Protein AF-A0A5S4YR07-F1 (afdb_monomer_lite)

pLDDT: mean 86.57, std 16.32, range [39.97, 98.56]

Foldseek 3Di:
DDDPPPPDDDPPPDDDLVNFAPLVCLVVCLVVLLVQQCPDPPHRDDDDPPRTPPVLLVVCVVQADDPPDPQWDADQPPDDPARARKTFDQQLVSGDPSVSSNVVSCQDPSNVVSVCSSHVDPDDHGDPRQVVHHDMDGDPPHDDDDDDDDQAPVVVRHGDDDDDDDDSDPPDDPVD

Structure (mmCIF, N/CA/C/O backbone):
data_AF-A0A5S4YR07-F1
#
_entry.id   AF-A0A5S4YR07-F1
#
loop_
_atom_site.group_PDB
_atom_site.id
_atom_site.type_symbol
_atom_site.label_atom_id
_atom_site.label_alt_id
_atom_site.label_comp_id
_atom_site.label_asym_id
_atom_site.label_entity_id
_atom_site.label_seq_id
_atom_site.pdbx_PDB_ins_code
_atom_site.Cartn_x
_atom_site.Cartn_y
_atom_site.Cartn_z
_atom_site.occupancy
_atom_site.B_iso_or_equiv
_atom_site.auth_seq_id
_atom_site.auth_comp_id
_atom_site.auth_asym_id
_atom_site.auth_atom_id
_atom_site.pdbx_PDB_model_num
ATOM 1 N N . MET A 1 1 ? 14.204 39.320 -31.864 1.00 41.38 1 MET A N 1
ATOM 2 C CA . MET A 1 1 ? 15.087 38.340 -31.200 1.00 41.38 1 MET A CA 1
ATOM 3 C C . MET A 1 1 ? 14.320 37.785 -30.020 1.00 41.38 1 MET A C 1
ATOM 5 O O . MET A 1 1 ? 14.045 38.536 -29.096 1.00 41.38 1 MET A O 1
ATOM 9 N N . VAL A 1 2 ? 13.858 36.541 -30.130 1.00 40.94 2 VAL A N 1
ATOM 10 C CA . VAL A 1 2 ? 13.102 35.844 -29.083 1.00 40.94 2 VAL A CA 1
ATOM 11 C C . VAL A 1 2 ? 14.096 34.961 -28.337 1.00 40.94 2 VAL A C 1
ATOM 13 O O . VAL A 1 2 ? 14.868 34.248 -28.972 1.00 40.94 2 VAL A O 1
ATOM 16 N N . ASP A 1 3 ? 14.113 35.090 -27.016 1.00 40.53 3 ASP A N 1
ATOM 17 C CA . ASP A 1 3 ? 14.958 34.334 -26.094 1.00 40.53 3 ASP A CA 1
ATOM 18 C C . ASP A 1 3 ? 14.688 32.815 -26.226 1.00 40.53 3 ASP A C 1
ATOM 20 O O . ASP A 1 3 ? 13.541 32.393 -26.038 1.00 40.53 3 ASP A O 1
ATOM 24 N N . PRO A 1 4 ? 15.695 31.986 -26.568 1.00 43.72 4 PRO A N 1
ATOM 25 C CA . PRO A 1 4 ? 15.517 30.550 -26.769 1.00 43.72 4 PRO A CA 1
ATOM 26 C C . PRO A 1 4 ? 15.362 29.738 -25.469 1.00 43.72 4 PRO A C 1
ATOM 28 O O . PRO A 1 4 ? 15.194 28.525 -25.538 1.00 43.72 4 PRO A O 1
ATOM 31 N N . ALA A 1 5 ? 15.359 30.358 -24.284 1.00 47.16 5 ALA A N 1
ATOM 32 C CA . ALA A 1 5 ? 15.287 29.638 -23.007 1.00 47.16 5 ALA A CA 1
ATOM 33 C C . ALA A 1 5 ? 13.864 29.260 -22.528 1.00 47.16 5 ALA A C 1
ATOM 35 O O . ALA A 1 5 ? 13.696 28.820 -21.392 1.00 47.16 5 ALA A O 1
ATOM 36 N N . ARG A 1 6 ? 12.816 29.421 -23.354 1.00 43.97 6 ARG A N 1
ATOM 37 C CA . ARG A 1 6 ? 11.407 29.248 -22.928 1.00 43.97 6 ARG A CA 1
ATOM 38 C C . ARG A 1 6 ? 10.676 28.007 -23.447 1.00 43.97 6 ARG A C 1
ATOM 40 O O . ARG A 1 6 ? 9.451 27.960 -23.389 1.00 43.97 6 ARG A O 1
ATOM 47 N N . GLN A 1 7 ? 11.396 26.992 -23.907 1.00 43.56 7 GLN A N 1
ATOM 48 C CA . GLN A 1 7 ? 10.807 25.702 -24.276 1.00 43.56 7 GLN A CA 1
ATOM 49 C C . GLN A 1 7 ? 11.604 24.563 -23.661 1.00 43.56 7 GLN A C 1
ATOM 51 O O . GLN A 1 7 ? 12.458 24.013 -24.329 1.00 43.56 7 GLN A O 1
ATOM 56 N N . LEU A 1 8 ? 11.322 24.229 -22.403 1.00 40.97 8 LEU A N 1
ATOM 57 C CA . LEU A 1 8 ? 11.511 22.898 -21.812 1.00 40.97 8 LEU A CA 1
ATOM 58 C C . LEU A 1 8 ? 10.758 22.886 -20.467 1.00 40.97 8 LEU A C 1
ATOM 60 O O . LEU A 1 8 ? 11.346 22.839 -19.393 1.00 40.97 8 LEU A O 1
ATOM 64 N N . VAL A 1 9 ? 9.431 22.993 -20.522 1.00 40.97 9 VAL A N 1
ATOM 65 C CA . VAL A 1 9 ? 8.576 22.519 -19.429 1.00 40.97 9 VAL A CA 1
ATOM 66 C C . VAL A 1 9 ? 7.839 21.336 -20.029 1.00 40.97 9 VAL A C 1
ATOM 68 O O . VAL A 1 9 ? 6.926 21.520 -20.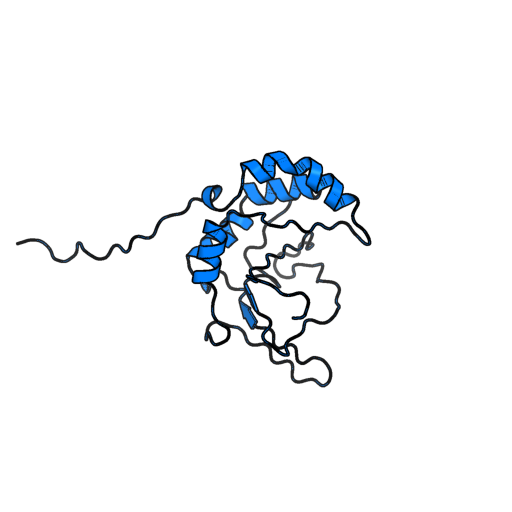825 1.00 40.97 9 VAL A O 1
ATOM 71 N N . SER A 1 10 ? 8.333 20.127 -19.762 1.00 47.16 10 SER A N 1
ATOM 72 C CA . SER A 1 10 ? 7.560 18.914 -20.011 1.00 47.16 10 SER A CA 1
ATOM 73 C C . SER A 1 10 ? 6.273 19.008 -19.198 1.00 47.16 10 SER A C 1
ATOM 75 O O . SER A 1 10 ? 6.333 19.417 -18.036 1.00 47.16 10 SER A O 1
ATOM 77 N N . ASP A 1 11 ? 5.143 18.640 -19.793 1.00 42.31 11 ASP A N 1
ATOM 78 C CA . ASP A 1 11 ? 3.826 18.609 -19.154 1.00 42.31 11 ASP A CA 1
ATOM 79 C C . ASP A 1 11 ? 3.805 17.618 -17.978 1.00 42.31 11 ASP A C 1
ATOM 81 O O . ASP A 1 11 ? 3.352 16.481 -18.086 1.00 42.31 11 ASP A O 1
ATOM 85 N N . THR A 1 12 ? 4.331 18.030 -16.827 1.00 53.50 12 THR A N 1
ATOM 86 C CA . THR A 1 12 ? 4.160 17.299 -15.577 1.00 53.50 12 THR A CA 1
ATOM 87 C C . THR A 1 12 ? 2.773 17.653 -15.051 1.00 53.50 12 THR A C 1
ATOM 89 O O . THR A 1 12 ? 2.603 18.655 -14.356 1.00 53.50 12 THR A O 1
ATOM 92 N N . GLU A 1 13 ? 1.761 16.858 -15.408 1.00 59.62 13 GLU A N 1
ATOM 93 C CA . GLU A 1 13 ? 0.452 16.916 -14.750 1.00 59.62 13 GLU A CA 1
ATOM 94 C C . GLU A 1 13 ? 0.658 16.705 -13.240 1.00 59.62 13 GLU A C 1
ATOM 96 O O . GLU A 1 13 ? 0.993 15.614 -12.774 1.00 59.62 13 GLU A O 1
ATOM 101 N N . TYR A 1 14 ? 0.498 17.771 -12.454 1.00 56.00 14 TYR A N 1
ATOM 102 C CA . TYR A 1 14 ? 0.518 17.687 -10.998 1.00 56.00 14 TYR A CA 1
ATOM 103 C C . TYR A 1 14 ? -0.817 17.124 -10.511 1.00 56.00 14 TYR A C 1
ATOM 105 O O . TYR A 1 14 ? -1.803 17.846 -10.359 1.00 56.00 14 TYR A O 1
ATOM 113 N N . PHE A 1 15 ? -0.835 15.827 -10.228 1.00 67.44 15 PHE A N 1
ATOM 114 C CA . PHE A 1 15 ? -1.963 15.171 -9.583 1.00 67.44 15 PHE A CA 1
ATOM 115 C C . PHE A 1 15 ? -1.972 15.493 -8.085 1.00 67.44 15 PHE A C 1
ATOM 117 O O . PHE A 1 15 ? -1.041 15.176 -7.342 1.00 67.44 15 PHE A O 1
ATOM 124 N N . GLY A 1 16 ? -3.034 16.147 -7.611 1.00 79.00 16 GLY A N 1
ATOM 125 C CA . GLY A 1 16 ? -3.245 16.344 -6.176 1.00 79.00 16 GLY A CA 1
ATOM 126 C C . GLY A 1 16 ? -3.601 15.024 -5.484 1.00 79.00 16 GLY A C 1
ATOM 127 O O . GLY A 1 16 ? -4.211 14.156 -6.099 1.00 79.00 16 GLY A O 1
ATOM 128 N N . ILE A 1 17 ? -3.319 14.882 -4.183 1.00 79.00 17 ILE A N 1
ATOM 129 C CA . ILE A 1 17 ? -3.597 13.653 -3.397 1.00 79.00 17 ILE A CA 1
ATOM 130 C C . ILE A 1 17 ? -5.010 13.093 -3.640 1.00 79.00 17 ILE A C 1
ATOM 132 O O . ILE A 1 17 ? -5.191 11.888 -3.780 1.00 79.00 17 ILE A O 1
ATOM 136 N N . LYS A 1 18 ? -6.018 13.970 -3.723 1.00 84.00 18 LYS A N 1
ATOM 137 C CA . LYS A 1 18 ? -7.417 13.574 -3.946 1.00 84.00 18 LYS A CA 1
ATOM 138 C C . LYS A 1 18 ? -7.646 12.857 -5.278 1.00 84.00 18 LYS A C 1
ATOM 140 O O . LYS A 1 18 ? -8.560 12.054 -5.351 1.00 84.00 18 LYS A O 1
ATOM 145 N N . SER A 1 19 ? -6.846 13.153 -6.300 1.00 88.94 19 SER A N 1
ATOM 146 C CA . SER A 1 19 ? -7.003 12.571 -7.638 1.00 88.94 19 SER A CA 1
ATOM 147 C C . SER A 1 19 ? -6.537 11.117 -7.735 1.00 88.94 19 SER A C 1
ATOM 149 O O . SER A 1 19 ? -6.918 10.437 -8.674 1.00 88.94 19 SER A O 1
ATOM 151 N N . PHE A 1 20 ? -5.769 10.625 -6.756 1.00 94.81 20 PHE A N 1
ATOM 152 C CA . PHE A 1 20 ? -5.344 9.223 -6.694 1.00 94.81 20 PHE A CA 1
ATOM 153 C C . PHE A 1 20 ? -6.291 8.328 -5.890 1.00 94.81 20 PHE A C 1
ATOM 155 O O . PHE A 1 20 ? -6.195 7.105 -5.962 1.00 94.81 20 PHE A O 1
ATOM 162 N N . LEU A 1 21 ? -7.151 8.920 -5.060 1.00 96.56 21 LEU A N 1
ATOM 163 C CA . LEU A 1 21 ? -7.953 8.186 -4.090 1.00 96.56 21 LEU A CA 1
ATOM 164 C C . LEU A 1 21 ? -9.423 8.166 -4.527 1.00 96.56 21 LEU A C 1
ATOM 166 O O . LEU A 1 21 ? -9.989 9.233 -4.767 1.00 96.56 21 LEU A O 1
ATOM 170 N N . PRO A 1 22 ? -10.088 6.999 -4.545 1.00 96.25 22 PRO A N 1
ATOM 171 C CA . PRO A 1 22 ? -11.494 6.874 -4.923 1.00 96.25 22 PRO A CA 1
ATOM 172 C C . PRO A 1 22 ? -12.405 7.327 -3.764 1.00 96.25 22 PRO A C 1
ATOM 174 O O . PRO A 1 22 ? -13.105 6.530 -3.137 1.00 96.25 22 PRO A O 1
ATOM 177 N N . LEU A 1 23 ? -12.375 8.626 -3.438 1.00 96.19 23 LEU A N 1
ATOM 178 C CA . LEU A 1 23 ? -12.939 9.190 -2.203 1.00 96.19 23 LEU A CA 1
ATOM 179 C C . LEU A 1 23 ? -14.428 8.872 -2.010 1.00 96.19 23 LEU A C 1
ATOM 181 O O . LEU A 1 23 ? -14.860 8.573 -0.896 1.00 96.19 23 LEU A O 1
ATOM 185 N N . GLU A 1 24 ? -15.220 8.918 -3.081 1.00 96.50 24 GLU A N 1
ATOM 186 C CA . GLU A 1 24 ? -16.644 8.578 -3.014 1.00 96.50 24 GLU A CA 1
ATOM 187 C C . GLU A 1 24 ? -16.868 7.099 -2.690 1.00 96.50 24 GLU A C 1
ATOM 189 O O . GLU A 1 24 ? -17.701 6.777 -1.840 1.00 96.50 24 GLU A O 1
ATOM 194 N N . LYS A 1 25 ? -16.104 6.202 -3.329 1.00 97.25 25 LYS A N 1
ATOM 195 C CA . LYS A 1 25 ? -16.158 4.754 -3.088 1.00 97.25 25 LYS A CA 1
ATOM 196 C C . LYS A 1 25 ? -15.739 4.440 -1.652 1.00 97.25 25 LYS A C 1
ATOM 198 O O . LYS A 1 25 ? -16.480 3.766 -0.942 1.00 97.25 25 LYS A O 1
ATOM 203 N N . MET A 1 26 ? -14.624 5.021 -1.201 1.00 97.62 26 MET A N 1
ATOM 204 C CA . MET A 1 26 ? -14.127 4.916 0.176 1.00 97.62 26 MET A CA 1
ATOM 205 C C . MET A 1 26 ? -15.190 5.329 1.196 1.00 97.62 26 MET A C 1
ATOM 207 O O . MET A 1 26 ? -15.419 4.616 2.168 1.00 97.62 26 MET A O 1
ATOM 211 N N . ASN A 1 27 ? -15.864 6.463 0.988 1.00 96.75 27 ASN A N 1
ATOM 212 C CA . ASN A 1 27 ? -16.888 6.944 1.917 1.00 96.75 27 ASN A CA 1
ATOM 213 C C . ASN A 1 27 ? -18.149 6.077 1.905 1.00 96.75 27 ASN A C 1
ATOM 215 O O . ASN A 1 27 ? -18.693 5.783 2.966 1.00 96.75 27 ASN A O 1
ATOM 219 N N . ARG A 1 28 ? -18.602 5.657 0.721 1.00 97.88 28 ARG A N 1
ATOM 220 C CA . ARG A 1 28 ? -19.825 4.864 0.558 1.00 97.88 28 ARG A CA 1
ATOM 221 C C . ARG A 1 28 ? -19.686 3.451 1.121 1.00 97.88 28 ARG A C 1
ATOM 223 O O . ARG A 1 28 ? -20.640 2.941 1.695 1.00 97.88 28 ARG A O 1
ATOM 230 N N . GLN A 1 29 ? -18.518 2.831 0.948 1.00 97.81 29 GLN A N 1
ATOM 231 C CA . GLN A 1 29 ? -18.296 1.421 1.280 1.00 97.81 29 GLN A CA 1
ATOM 232 C C . GLN A 1 29 ? -17.654 1.193 2.652 1.00 97.81 29 GLN A C 1
ATOM 234 O O . GLN A 1 29 ? -17.680 0.065 3.136 1.00 97.81 29 GLN A O 1
ATOM 239 N N . ALA A 1 30 ? -17.115 2.233 3.307 1.00 95.44 30 ALA A N 1
ATOM 240 C CA . ALA A 1 30 ? -16.352 2.095 4.554 1.00 95.44 30 ALA A CA 1
ATOM 241 C C . ALA A 1 30 ? -17.035 1.205 5.605 1.00 95.44 30 ALA A C 1
ATOM 243 O O . ALA A 1 30 ? -16.380 0.346 6.182 1.00 95.44 30 ALA A O 1
ATOM 244 N N . GLN A 1 31 ? -18.341 1.375 5.837 1.00 96.75 31 GLN A N 1
ATOM 245 C CA . GLN A 1 31 ? -19.060 0.585 6.840 1.00 96.75 31 GLN A CA 1
ATOM 246 C C . GLN A 1 31 ? -19.211 -0.890 6.439 1.00 96.75 31 GLN A C 1
ATOM 248 O O . GLN A 1 31 ? -19.027 -1.771 7.276 1.00 96.75 31 GLN A O 1
ATOM 253 N N . ALA A 1 32 ? -19.531 -1.163 5.172 1.00 98.12 32 ALA A N 1
ATOM 254 C CA . ALA A 1 32 ? -19.679 -2.527 4.670 1.00 98.12 32 ALA A CA 1
ATOM 255 C C . ALA A 1 32 ? -18.333 -3.267 4.692 1.00 98.12 32 ALA A C 1
ATOM 257 O O . ALA A 1 32 ? -18.239 -4.376 5.217 1.00 98.12 32 ALA A O 1
ATOM 258 N N . TRP A 1 33 ? -17.271 -2.613 4.216 1.00 98.50 33 TRP A N 1
ATOM 259 C CA . TRP A 1 33 ? -15.917 -3.159 4.259 1.00 98.50 33 TRP A CA 1
ATOM 260 C C . TRP A 1 33 ? -15.385 -3.321 5.679 1.00 98.50 33 TRP A C 1
ATOM 262 O O . TRP A 1 33 ? -14.666 -4.279 5.936 1.00 98.50 33 TRP A O 1
ATOM 272 N N . ALA A 1 34 ? -15.767 -2.457 6.622 1.00 98.56 34 ALA A N 1
ATOM 273 C CA . ALA A 1 34 ? -15.403 -2.649 8.022 1.00 98.56 34 ALA A CA 1
ATOM 274 C C . ALA A 1 34 ? -16.030 -3.910 8.622 1.00 98.56 34 ALA A C 1
ATOM 276 O O . ALA A 1 34 ? -15.386 -4.623 9.390 1.00 98.56 34 ALA A O 1
ATOM 277 N N . GLN A 1 35 ? -17.280 -4.215 8.265 1.00 98.31 35 GLN A N 1
ATOM 278 C CA . GLN A 1 35 ? -17.916 -5.456 8.694 1.00 98.31 35 GLN A CA 1
ATOM 279 C C . GLN A 1 35 ? -17.205 -6.670 8.086 1.00 98.31 35 GLN A C 1
ATOM 281 O O . GLN A 1 35 ? -16.786 -7.553 8.826 1.00 98.31 35 GLN A O 1
ATOM 286 N N . GLN A 1 36 ? -16.979 -6.661 6.768 1.00 98.25 36 GLN A N 1
ATOM 287 C CA . GLN A 1 36 ? -16.271 -7.736 6.069 1.00 98.25 36 GLN A CA 1
ATOM 288 C C . GLN A 1 36 ? -14.857 -7.957 6.625 1.00 98.25 36 GLN A C 1
ATOM 290 O O . GLN A 1 36 ? -14.469 -9.094 6.871 1.00 98.25 36 GLN A O 1
ATOM 295 N N . TYR A 1 37 ? -14.106 -6.879 6.871 1.00 98.38 37 TYR A N 1
ATOM 296 C CA . TYR A 1 37 ? -12.771 -6.956 7.459 1.00 98.38 37 TYR A CA 1
ATOM 297 C C . TYR A 1 37 ? -12.789 -7.663 8.814 1.00 98.38 37 TYR A C 1
ATOM 299 O O . TYR A 1 37 ? -11.968 -8.542 9.050 1.00 98.38 37 TYR A O 1
ATOM 307 N N . ARG A 1 38 ? -13.723 -7.292 9.701 1.00 97.94 38 ARG A N 1
ATOM 308 C CA . ARG A 1 38 ? -13.817 -7.858 11.056 1.00 97.94 38 ARG A CA 1
ATOM 309 C C . ARG A 1 38 ? -14.280 -9.310 11.075 1.00 97.94 38 ARG A C 1
ATOM 311 O O . ARG A 1 38 ? -13.801 -10.067 11.912 1.00 97.94 38 ARG A O 1
ATOM 318 N N . ASP A 1 39 ? -15.205 -9.664 10.191 1.00 98.00 39 ASP A N 1
ATOM 319 C CA . ASP A 1 39 ? -15.858 -10.977 10.196 1.00 98.00 39 ASP A CA 1
ATOM 320 C C . ASP A 1 39 ? -15.048 -12.053 9.465 1.00 98.00 39 ASP A C 1
ATOM 322 O O . ASP A 1 39 ? -15.318 -13.247 9.606 1.00 98.00 39 ASP A O 1
ATOM 326 N N . ASN A 1 40 ? -14.053 -11.643 8.680 1.00 97.75 40 ASN A N 1
ATOM 327 C CA . ASN A 1 40 ? -13.202 -12.555 7.942 1.00 97.75 40 ASN A CA 1
ATOM 328 C C . ASN A 1 40 ? -12.319 -13.422 8.866 1.00 97.75 40 ASN A C 1
ATOM 330 O O . ASN A 1 40 ? -11.836 -12.995 9.915 1.00 97.75 40 ASN A O 1
ATOM 334 N N . TRP A 1 41 ? -12.097 -14.670 8.443 1.00 95.25 41 TRP A N 1
ATOM 335 C CA . TRP A 1 41 ? -11.401 -15.729 9.188 1.00 95.25 41 TRP A CA 1
ATOM 336 C C . TRP A 1 41 ? -10.216 -16.266 8.365 1.00 95.25 41 TRP A C 1
ATOM 338 O O . TRP A 1 41 ? -10.357 -16.358 7.145 1.00 95.25 41 TRP A O 1
ATOM 348 N N . PRO A 1 42 ? -9.062 -16.657 8.954 1.00 95.62 42 PRO A N 1
ATOM 349 C CA . PRO A 1 42 ? -8.763 -16.874 10.380 1.00 95.62 42 PRO A CA 1
ATOM 350 C C . PRO A 1 42 ? -8.387 -15.646 11.208 1.00 95.62 42 PRO A C 1
ATOM 352 O O . PRO A 1 42 ? -8.158 -15.754 12.411 1.00 95.62 42 PRO A O 1
ATOM 355 N N . PHE A 1 43 ? -8.327 -14.482 10.581 1.00 95.12 43 PHE A N 1
ATOM 356 C CA . PHE A 1 43 ? -8.038 -13.206 11.221 1.00 95.12 43 PHE A CA 1
ATOM 357 C C . PHE A 1 43 ? -8.692 -12.078 10.417 1.00 95.12 43 PHE A C 1
ATOM 359 O O . PHE A 1 43 ? -8.987 -12.290 9.236 1.00 95.12 43 PHE A O 1
ATOM 366 N N . PRO A 1 44 ? -8.858 -10.877 11.001 1.00 97.56 44 PRO A N 1
ATOM 367 C CA . PRO A 1 44 ? -9.430 -9.747 10.286 1.00 97.56 44 PRO A CA 1
ATOM 368 C C . PRO A 1 44 ? -8.608 -9.371 9.048 1.00 97.56 44 PRO A C 1
ATOM 370 O O . PRO A 1 44 ? -7.425 -9.046 9.154 1.00 97.56 44 PRO A O 1
ATOM 373 N N . HIS A 1 45 ? -9.224 -9.439 7.872 1.00 97.88 45 HIS A N 1
ATOM 374 C CA . HIS A 1 45 ? -8.603 -9.096 6.592 1.00 97.88 45 HIS A CA 1
ATOM 375 C C . HIS A 1 45 ? -9.672 -8.768 5.555 1.00 97.88 45 HIS A C 1
ATOM 377 O O . HIS A 1 45 ? -10.826 -9.148 5.708 1.00 97.88 45 HIS A O 1
ATOM 383 N N . ILE A 1 46 ? -9.304 -8.099 4.466 1.00 98.31 46 ILE A N 1
ATOM 384 C CA . ILE A 1 46 ? -10.213 -7.862 3.343 1.00 98.31 46 ILE A CA 1
ATOM 385 C C . ILE A 1 46 ? -9.432 -7.821 2.028 1.00 98.31 46 ILE A C 1
ATOM 387 O O . ILE A 1 46 ? -8.345 -7.250 1.975 1.00 98.31 46 ILE A O 1
ATOM 391 N N . GLY A 1 47 ? -10.000 -8.422 0.982 1.00 97.38 47 GLY A N 1
ATOM 392 C CA . GLY A 1 47 ? -9.616 -8.200 -0.411 1.00 97.38 47 GLY A CA 1
ATOM 393 C C . GLY A 1 47 ? -10.682 -7.343 -1.087 1.00 97.38 47 GLY A C 1
ATOM 394 O O . GLY A 1 47 ? -11.873 -7.561 -0.858 1.00 97.38 47 GLY A O 1
ATOM 395 N N . ILE A 1 48 ? -10.261 -6.338 -1.854 1.00 97.38 48 ILE A N 1
ATOM 396 C CA . ILE A 1 48 ? -11.170 -5.428 -2.555 1.00 97.38 48 ILE A CA 1
ATOM 397 C C . ILE A 1 48 ? -10.714 -5.312 -4.003 1.00 97.38 48 ILE A C 1
ATOM 399 O O . ILE A 1 48 ? -9.697 -4.673 -4.284 1.00 97.38 48 ILE A O 1
ATOM 403 N N . ASP A 1 49 ? -11.498 -5.893 -4.900 1.00 94.81 49 ASP A N 1
ATOM 404 C CA . ASP A 1 49 ? -11.289 -5.762 -6.336 1.00 94.81 49 ASP A CA 1
ATOM 405 C C . ASP A 1 49 ? -11.702 -4.368 -6.816 1.00 94.81 49 ASP A C 1
ATOM 407 O O . ASP A 1 49 ? -12.572 -3.713 -6.228 1.00 94.81 49 ASP A O 1
ATOM 411 N N . ASP A 1 50 ? -11.040 -3.898 -7.874 1.00 94.06 50 ASP A N 1
ATOM 412 C CA . ASP A 1 50 ? -11.329 -2.625 -8.538 1.00 94.06 50 ASP A CA 1
ATOM 413 C C . ASP A 1 50 ? -11.430 -1.439 -7.568 1.00 94.06 50 ASP A C 1
ATOM 415 O O . ASP A 1 50 ? -12.320 -0.590 -7.676 1.00 94.06 50 ASP A O 1
ATOM 419 N N . PHE A 1 51 ? -10.545 -1.377 -6.565 1.00 96.62 51 PHE A N 1
ATOM 420 C CA . PHE A 1 51 ? -10.579 -0.307 -5.568 1.00 96.62 51 PHE A CA 1
ATOM 421 C C . PHE A 1 51 ? -10.341 1.063 -6.221 1.00 96.62 51 PHE A C 1
ATOM 423 O O . PHE A 1 51 ? -11.182 1.958 -6.096 1.00 96.62 51 PHE A O 1
ATOM 430 N N . PHE A 1 52 ? -9.231 1.208 -6.947 1.00 95.94 52 PHE A N 1
ATOM 431 C CA . PHE A 1 52 ? -8.836 2.437 -7.642 1.00 95.94 52 PHE A CA 1
ATOM 432 C C . PHE A 1 52 ? -9.481 2.551 -9.026 1.00 95.94 52 PHE A C 1
ATOM 434 O O . PHE A 1 52 ? -9.919 1.557 -9.600 1.00 95.94 52 PHE A O 1
ATOM 441 N N . ASP A 1 53 ? -9.522 3.767 -9.568 1.00 93.75 53 ASP A N 1
ATOM 442 C CA . ASP A 1 53 ? -10.014 3.992 -10.927 1.00 93.75 53 ASP A CA 1
ATOM 443 C C . ASP A 1 53 ? -9.020 3.448 -11.963 1.00 93.75 53 ASP A C 1
ATOM 445 O O . ASP A 1 53 ? -7.800 3.584 -11.815 1.00 93.75 53 ASP A O 1
ATOM 449 N N . GLN A 1 54 ? -9.549 2.858 -13.037 1.00 92.69 54 GLN A N 1
ATOM 450 C CA . GLN A 1 54 ? -8.758 2.141 -14.042 1.00 92.69 54 GLN A CA 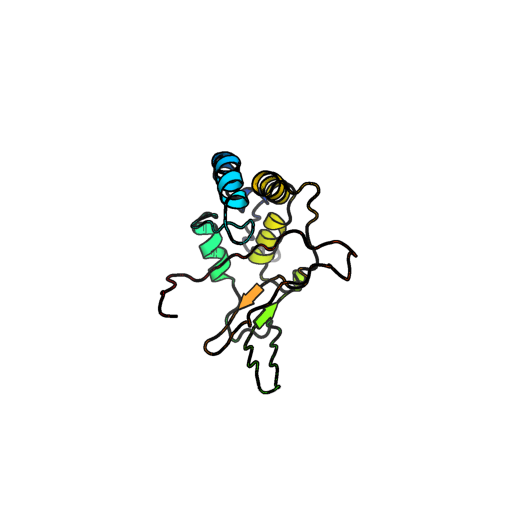1
ATOM 451 C C . GLN A 1 54 ? -7.676 3.013 -14.694 1.00 92.69 54 GLN A C 1
ATOM 453 O O . GLN A 1 54 ? -6.581 2.527 -14.984 1.00 92.69 54 GLN A O 1
ATOM 458 N N . ASP A 1 55 ? -7.944 4.305 -14.891 1.00 92.75 55 ASP A N 1
ATOM 459 C CA . ASP A 1 55 ? -6.983 5.242 -15.482 1.00 92.75 55 ASP A CA 1
ATOM 460 C C . ASP A 1 55 ? -5.754 5.455 -14.587 1.00 92.75 55 ASP A C 1
ATOM 462 O O . ASP A 1 55 ? -4.633 5.564 -15.087 1.00 92.75 55 ASP A O 1
ATOM 466 N N . ILE A 1 56 ? -5.945 5.466 -13.262 1.00 93.19 56 ILE A N 1
ATOM 467 C CA . ILE A 1 56 ? -4.851 5.580 -12.288 1.00 93.19 56 ILE A CA 1
ATOM 468 C C . ILE A 1 56 ? -3.989 4.321 -12.364 1.00 93.19 56 ILE A C 1
ATOM 470 O O . ILE A 1 56 ? -2.773 4.410 -12.521 1.00 93.19 56 ILE A O 1
ATOM 474 N N . ILE A 1 57 ? -4.621 3.146 -12.313 1.00 94.00 57 ILE A N 1
ATOM 475 C CA . ILE A 1 57 ? -3.922 1.857 -12.382 1.00 94.00 57 ILE A CA 1
ATOM 476 C C . ILE A 1 57 ? -3.148 1.715 -13.696 1.00 94.00 57 ILE A C 1
ATOM 478 O O . ILE A 1 57 ? -1.978 1.338 -13.680 1.00 94.00 57 ILE A O 1
ATOM 482 N N . SER A 1 58 ? -3.752 2.094 -14.822 1.00 93.69 58 SER A N 1
ATOM 483 C CA . SER A 1 58 ? -3.112 2.019 -16.140 1.00 93.69 58 SER A CA 1
ATOM 484 C C . SER A 1 58 ? -1.850 2.884 -16.214 1.00 93.69 58 SER A C 1
ATOM 486 O O . SER A 1 58 ? -0.827 2.445 -16.741 1.00 93.69 58 SER A O 1
ATOM 488 N N . ARG A 1 59 ? -1.879 4.093 -15.634 1.00 93.56 59 ARG A N 1
ATOM 489 C CA . ARG A 1 59 ? -0.699 4.969 -15.552 1.00 93.56 59 ARG A CA 1
ATOM 490 C C . ARG A 1 59 ? 0.370 4.420 -14.608 1.00 93.56 59 ARG A C 1
ATOM 492 O O . ARG A 1 59 ? 1.552 4.516 -14.924 1.00 93.56 59 ARG A O 1
ATOM 499 N N . LEU A 1 60 ? -0.018 3.820 -13.480 1.00 94.62 60 LEU A N 1
ATOM 500 C CA . LEU A 1 60 ? 0.929 3.168 -12.567 1.00 94.62 60 LEU A CA 1
ATOM 501 C C . LEU A 1 60 ? 1.652 2.004 -13.243 1.00 94.62 60 LEU A C 1
ATOM 503 O O . LEU A 1 60 ? 2.874 1.933 -13.158 1.00 94.62 60 LEU A O 1
ATOM 507 N N . ILE A 1 61 ? 0.915 1.139 -13.945 1.00 94.38 61 ILE A N 1
ATOM 508 C CA . ILE A 1 61 ? 1.478 0.004 -14.688 1.00 94.38 61 ILE A CA 1
ATOM 509 C C . ILE A 1 61 ? 2.436 0.496 -15.775 1.00 94.38 61 ILE A C 1
ATOM 511 O O . ILE A 1 61 ? 3.548 -0.013 -15.877 1.00 94.38 61 ILE A O 1
ATOM 515 N N . ALA A 1 62 ? 2.047 1.518 -16.546 1.00 94.19 62 ALA A N 1
ATOM 516 C CA . ALA A 1 62 ? 2.882 2.071 -17.615 1.00 94.19 62 ALA A CA 1
ATOM 517 C C . ALA A 1 62 ? 4.224 2.634 -17.115 1.00 94.19 62 ALA A C 1
ATOM 519 O O . ALA A 1 62 ? 5.191 2.686 -17.873 1.00 94.19 62 ALA A O 1
ATOM 520 N N . CYS A 1 63 ? 4.288 3.061 -15.853 1.00 93.94 63 CYS A N 1
ATOM 521 C CA . CYS A 1 63 ? 5.511 3.547 -15.225 1.00 93.94 63 CYS A CA 1
ATOM 522 C C . CYS A 1 63 ? 6.212 2.499 -14.350 1.00 93.94 63 CYS A C 1
ATOM 524 O O . CYS A 1 63 ? 7.279 2.804 -13.827 1.00 93.94 63 CYS A O 1
ATOM 526 N N . TYR A 1 64 ? 5.639 1.312 -14.136 1.00 95.19 64 TYR A N 1
ATOM 527 C CA . TYR A 1 64 ? 6.203 0.321 -13.220 1.00 95.19 64 TYR A CA 1
ATOM 528 C C . TYR A 1 64 ? 7.522 -0.246 -13.778 1.00 95.19 64 TYR A C 1
ATOM 530 O O . TYR A 1 64 ? 7.566 -0.588 -14.963 1.00 95.19 64 TYR A O 1
ATOM 538 N N . PRO A 1 65 ? 8.597 -0.373 -12.972 1.00 93.44 65 PRO A N 1
ATOM 539 C CA . PRO A 1 65 ? 9.867 -0.890 -13.477 1.00 93.44 65 PRO A CA 1
ATOM 540 C C . PRO A 1 65 ? 9.722 -2.325 -14.003 1.00 93.44 65 PRO A C 1
ATOM 542 O O . PRO A 1 65 ? 9.129 -3.186 -13.351 1.00 93.44 65 PRO A O 1
ATOM 545 N N . GLY A 1 66 ? 10.274 -2.597 -15.186 1.00 92.38 66 GLY A N 1
ATOM 546 C CA . GLY A 1 66 ? 10.280 -3.945 -15.761 1.00 92.38 66 GLY A CA 1
ATOM 547 C C . GLY A 1 66 ? 11.227 -4.889 -15.011 1.00 92.38 66 GLY A C 1
ATOM 548 O O . GLY A 1 66 ? 12.125 -4.440 -14.308 1.00 92.38 66 GLY A O 1
ATOM 549 N N . GLU A 1 67 ? 11.087 -6.203 -15.191 1.00 90.06 67 GLU A N 1
ATOM 550 C CA . GLU A 1 67 ? 11.895 -7.233 -14.499 1.00 90.06 67 GLU A CA 1
ATOM 551 C C . GLU A 1 67 ? 13.421 -7.018 -14.603 1.00 90.06 67 GLU A C 1
ATOM 553 O O . GLU A 1 67 ? 14.187 -7.316 -13.681 1.00 90.06 67 GLU A O 1
ATOM 558 N N . PHE A 1 68 ? 13.883 -6.492 -15.738 1.00 89.19 68 PHE A N 1
ATOM 559 C CA . PHE A 1 68 ? 15.303 -6.270 -16.026 1.00 89.19 68 PHE A CA 1
ATOM 560 C C . PHE A 1 68 ? 15.785 -4.853 -15.707 1.00 89.19 68 PHE A C 1
ATOM 562 O O . PHE A 1 68 ? 16.922 -4.516 -16.031 1.00 89.19 68 PHE A O 1
ATOM 569 N N . ASP A 1 69 ? 14.949 -4.031 -15.072 1.00 91.19 69 ASP A N 1
ATOM 570 C CA . ASP A 1 69 ? 15.344 -2.694 -14.645 1.00 91.19 69 ASP A CA 1
ATOM 571 C C . ASP A 1 69 ? 16.494 -2.768 -13.623 1.00 91.19 69 ASP A C 1
ATOM 573 O O . ASP A 1 69 ? 16.547 -3.657 -12.765 1.00 91.19 69 ASP A O 1
ATOM 577 N N . ALA A 1 70 ? 17.455 -1.852 -13.746 1.00 87.31 70 ALA A N 1
ATOM 578 C CA . ALA A 1 70 ? 18.643 -1.814 -12.899 1.00 87.31 70 ALA A CA 1
ATOM 579 C C . ALA A 1 70 ? 18.361 -1.245 -11.500 1.00 87.31 70 ALA A C 1
ATOM 581 O O . ALA A 1 70 ? 19.192 -1.400 -10.609 1.00 87.31 70 ALA A O 1
ATOM 582 N N . SER A 1 71 ? 17.210 -0.594 -11.308 1.00 87.25 71 SER A N 1
ATOM 583 C CA . SER A 1 71 ? 16.780 -0.054 -10.017 1.00 87.25 71 SER A CA 1
ATOM 584 C C . SER A 1 71 ? 16.500 -1.144 -8.979 1.00 87.25 71 SER A C 1
ATOM 586 O O . SER A 1 71 ? 16.663 -0.904 -7.787 1.00 87.25 71 SER A O 1
ATOM 588 N N . TRP A 1 72 ? 16.122 -2.355 -9.397 1.00 88.44 72 TRP A N 1
ATOM 589 C CA . TRP A 1 72 ? 15.733 -3.419 -8.474 1.00 88.44 72 TRP A CA 1
ATOM 590 C C . TRP A 1 72 ? 16.849 -3.854 -7.519 1.00 88.44 72 TRP A C 1
ATOM 592 O O . TRP A 1 72 ? 17.920 -4.295 -7.945 1.00 88.44 72 TRP A O 1
ATOM 602 N N . ASN A 1 73 ? 16.529 -3.912 -6.223 1.00 82.69 73 ASN A N 1
ATOM 603 C CA . ASN A 1 73 ? 17.307 -4.692 -5.269 1.00 82.69 73 ASN A CA 1
ATOM 604 C C . ASN A 1 73 ? 17.003 -6.175 -5.502 1.00 82.69 73 ASN A C 1
ATOM 606 O O . ASN A 1 73 ? 15.929 -6.676 -5.150 1.00 82.69 73 ASN A O 1
ATOM 610 N N . ARG A 1 74 ? 17.948 -6.881 -6.128 1.00 77.25 74 ARG A N 1
ATOM 611 C CA . ARG A 1 74 ? 17.847 -8.323 -6.363 1.00 77.25 74 ARG A CA 1
ATOM 612 C C . ARG A 1 74 ? 18.328 -9.067 -5.131 1.00 77.25 74 ARG A C 1
ATOM 614 O O . ARG A 1 74 ? 19.520 -9.067 -4.826 1.00 77.25 74 ARG A O 1
ATOM 621 N N . THR A 1 75 ? 17.403 -9.720 -4.442 1.00 65.25 75 THR A N 1
ATOM 622 C CA . THR A 1 75 ? 17.767 -10.626 -3.356 1.00 65.25 75 THR A CA 1
ATOM 623 C C . THR A 1 75 ? 17.844 -12.031 -3.942 1.00 65.25 75 THR A C 1
ATOM 625 O O . THR A 1 75 ? 16.819 -12.624 -4.243 1.00 65.25 75 THR A O 1
ATOM 628 N N . PHE A 1 76 ? 19.055 -12.552 -4.144 1.00 58.75 76 PHE A N 1
ATOM 629 C CA . PHE A 1 76 ? 19.279 -13.960 -4.475 1.00 58.75 76 PHE A CA 1
ATOM 630 C C . PHE A 1 76 ? 19.701 -14.665 -3.183 1.00 58.75 76 PHE A C 1
ATOM 632 O O . PHE A 1 76 ? 20.852 -14.551 -2.763 1.00 58.75 76 PHE A O 1
ATOM 639 N N . LEU A 1 77 ? 18.767 -15.322 -2.489 1.00 50.41 77 LEU A N 1
ATOM 640 C CA . LEU A 1 77 ? 19.115 -16.123 -1.313 1.00 50.41 77 LEU A CA 1
ATOM 641 C C . LEU A 1 77 ? 19.680 -17.471 -1.771 1.00 50.41 77 LEU A C 1
ATOM 643 O O . LEU A 1 77 ? 18.950 -18.427 -2.016 1.00 50.41 77 LEU A O 1
ATOM 647 N N . ASP A 1 78 ? 21.003 -17.539 -1.876 1.00 45.97 78 ASP A N 1
ATOM 648 C CA . ASP A 1 78 ? 21.745 -18.767 -2.154 1.00 45.97 78 ASP A CA 1
ATOM 649 C C . ASP A 1 78 ? 21.858 -19.598 -0.858 1.00 45.97 78 ASP A C 1
ATOM 651 O O . ASP A 1 78 ? 22.847 -19.536 -0.129 1.00 45.97 78 ASP A O 1
ATOM 655 N N . ALA A 1 79 ? 20.789 -20.311 -0.484 1.00 39.97 79 ALA A N 1
ATOM 656 C CA . ALA A 1 79 ? 20.799 -21.208 0.677 1.00 39.97 79 ALA A CA 1
ATOM 657 C C . ALA A 1 79 ? 19.714 -22.296 0.600 1.00 39.97 79 ALA A C 1
ATOM 659 O O . ALA A 1 79 ? 18.748 -22.265 1.358 1.00 39.97 79 ALA A O 1
ATOM 660 N N . GLY A 1 80 ? 19.866 -23.265 -0.311 1.00 44.50 80 GLY A N 1
ATOM 661 C CA . GLY A 1 80 ? 19.407 -24.665 -0.174 1.00 44.50 80 GLY A CA 1
ATOM 662 C C . GLY A 1 80 ? 17.917 -24.987 0.058 1.00 44.50 80 GLY A C 1
ATOM 663 O O . GLY A 1 80 ? 17.564 -26.163 0.058 1.00 44.50 80 GLY A O 1
ATOM 664 N N . ALA A 1 81 ? 17.037 -24.006 0.255 1.00 47.12 81 ALA A N 1
ATOM 665 C CA . ALA A 1 81 ? 15.610 -24.212 0.506 1.00 47.12 81 ALA A CA 1
ATOM 666 C C . ALA A 1 81 ? 14.722 -23.028 0.081 1.00 47.12 81 ALA A C 1
ATOM 668 O O . ALA A 1 81 ? 13.501 -23.157 0.115 1.00 47.12 81 ALA A O 1
ATOM 669 N N . TYR A 1 82 ? 15.281 -21.892 -0.347 1.00 50.69 82 TYR A N 1
ATOM 670 C CA . TYR A 1 82 ? 14.519 -20.670 -0.626 1.00 50.69 82 TYR A CA 1
ATOM 671 C C . TYR A 1 82 ? 15.133 -19.891 -1.794 1.00 50.69 82 TYR A C 1
ATOM 673 O O . TYR A 1 82 ? 15.755 -18.854 -1.596 1.00 50.69 82 TYR A O 1
ATOM 681 N N . GLU A 1 83 ? 14.952 -20.380 -3.023 1.00 51.75 83 GLU A N 1
ATOM 682 C CA . GLU A 1 83 ? 15.145 -19.551 -4.220 1.00 51.75 83 GLU A CA 1
ATOM 683 C C . GLU A 1 83 ? 14.028 -18.490 -4.275 1.00 51.75 83 GLU A C 1
ATOM 685 O O . GLU A 1 83 ? 13.029 -18.628 -4.978 1.00 51.75 83 GLU A O 1
ATOM 690 N N . GLU A 1 84 ? 14.136 -17.443 -3.457 1.00 63.38 84 GLU A N 1
ATOM 691 C CA . GLU A 1 84 ? 13.245 -16.285 -3.525 1.00 63.38 84 GLU A CA 1
ATOM 692 C C . GLU A 1 84 ? 13.766 -15.349 -4.613 1.00 63.38 84 GLU A C 1
ATOM 694 O O . GLU A 1 84 ? 14.503 -14.409 -4.338 1.00 63.38 84 GLU A O 1
ATOM 699 N N . GLN A 1 85 ? 13.419 -15.602 -5.876 1.00 71.75 85 GLN A N 1
ATOM 700 C CA . GLN A 1 85 ? 13.599 -14.586 -6.912 1.00 71.75 85 GLN A CA 1
ATOM 701 C C . GLN A 1 85 ? 12.583 -13.468 -6.650 1.00 71.75 85 GLN A C 1
ATOM 703 O O . GLN A 1 85 ? 11.474 -13.486 -7.176 1.00 71.75 85 GLN A O 1
ATOM 708 N N . LYS A 1 86 ? 12.937 -12.534 -5.765 1.00 83.00 86 LYS A N 1
ATOM 709 C CA . LYS A 1 86 ? 12.130 -11.364 -5.415 1.00 83.00 86 LYS A CA 1
ATOM 710 C C . LYS A 1 86 ? 12.907 -10.102 -5.759 1.00 83.00 86 LYS A C 1
ATOM 712 O O . LYS A 1 86 ? 14.041 -9.903 -5.318 1.00 83.00 86 LYS A O 1
ATOM 717 N N . LEU A 1 87 ? 12.265 -9.238 -6.532 1.00 89.12 87 LEU A N 1
ATOM 718 C CA . LEU A 1 87 ? 12.729 -7.891 -6.819 1.00 89.12 87 LEU A CA 1
ATOM 719 C C . LEU A 1 87 ? 12.028 -6.934 -5.855 1.00 89.12 87 LEU A C 1
ATOM 721 O O . LEU A 1 87 ? 10.810 -7.020 -5.677 1.00 89.12 87 LEU A O 1
ATOM 725 N N . GLY A 1 88 ? 12.797 -6.065 -5.201 1.00 91.31 88 GLY A N 1
ATOM 726 C CA . GLY A 1 88 ? 12.278 -5.099 -4.236 1.00 91.31 88 GLY A CA 1
ATOM 727 C C . GLY A 1 88 ? 12.854 -3.702 -4.436 1.00 91.31 88 GLY A C 1
ATOM 728 O O . GLY A 1 88 ? 14.011 -3.549 -4.823 1.00 91.31 88 GLY A O 1
ATOM 729 N N . LEU A 1 89 ? 12.044 -2.690 -4.149 1.00 91.62 89 LEU A N 1
ATOM 730 C CA . LEU A 1 89 ? 12.422 -1.281 -4.116 1.00 91.62 89 LEU A CA 1
ATOM 731 C C . LEU A 1 89 ? 11.668 -0.618 -2.964 1.00 91.62 89 LEU A C 1
ATOM 733 O O . LEU A 1 89 ? 10.444 -0.549 -2.993 1.00 91.62 89 LEU A O 1
ATOM 737 N N . ASP A 1 90 ? 12.386 -0.125 -1.962 1.00 90.81 90 ASP A N 1
ATOM 738 C CA . ASP A 1 90 ? 11.829 0.435 -0.720 1.00 90.81 90 ASP A CA 1
ATOM 739 C C . ASP A 1 90 ? 12.200 1.911 -0.501 1.00 90.81 90 ASP A C 1
ATOM 741 O O . ASP A 1 90 ? 11.678 2.577 0.390 1.00 90.81 90 ASP A O 1
ATOM 745 N N . ARG A 1 91 ? 13.067 2.464 -1.348 1.00 92.50 91 ARG A N 1
ATOM 746 C CA . ARG A 1 91 ? 13.466 3.870 -1.309 1.00 92.50 91 ARG A CA 1
ATOM 747 C C . ARG A 1 91 ? 12.557 4.694 -2.206 1.00 92.50 91 ARG A C 1
ATOM 749 O O . ARG A 1 91 ? 12.652 4.623 -3.428 1.00 92.50 91 ARG A O 1
ATOM 756 N N . LEU A 1 92 ? 11.671 5.477 -1.594 1.00 93.19 92 LEU A N 1
ATOM 757 C CA . LEU A 1 92 ? 10.675 6.277 -2.311 1.00 93.19 92 LEU A CA 1
ATOM 758 C C . LEU A 1 92 ? 11.313 7.200 -3.360 1.00 93.19 92 LEU A C 1
ATOM 760 O O . LEU A 1 92 ? 10.759 7.370 -4.441 1.00 93.19 92 LEU A O 1
ATOM 764 N N . GLU A 1 93 ? 12.476 7.777 -3.061 1.00 92.88 93 GLU A N 1
ATOM 765 C CA . GLU A 1 93 ? 13.214 8.653 -3.975 1.00 92.88 93 GLU A CA 1
ATOM 766 C C . GLU A 1 93 ? 13.659 7.971 -5.278 1.00 92.88 93 GLU A C 1
ATOM 768 O O . GLU A 1 93 ? 13.851 8.661 -6.279 1.00 92.88 93 GLU A O 1
ATOM 773 N N . ASP A 1 94 ? 13.759 6.640 -5.283 1.00 92.06 94 ASP A N 1
ATOM 774 C CA . ASP A 1 94 ? 14.177 5.847 -6.439 1.00 92.06 94 ASP A CA 1
ATOM 775 C C . ASP A 1 94 ? 12.978 5.412 -7.304 1.00 92.06 94 ASP A C 1
ATOM 777 O O . ASP A 1 94 ? 13.148 4.807 -8.362 1.00 92.06 94 ASP A O 1
ATOM 781 N N . PHE A 1 95 ? 11.741 5.712 -6.884 1.00 94.50 95 PHE A N 1
ATOM 782 C CA . PHE A 1 95 ? 10.547 5.305 -7.625 1.00 94.50 95 PHE A CA 1
ATOM 783 C C . PHE A 1 95 ? 10.281 6.256 -8.804 1.00 94.50 95 PHE A C 1
ATOM 785 O O . PHE A 1 95 ? 10.586 7.447 -8.734 1.00 94.50 95 PHE A O 1
ATOM 792 N N . PRO A 1 96 ? 9.606 5.796 -9.869 1.00 93.94 96 PRO A N 1
ATOM 793 C CA . PRO A 1 96 ? 9.070 6.676 -10.905 1.00 93.94 96 PRO A CA 1
ATOM 794 C C . PRO A 1 96 ? 8.172 7.784 -10.311 1.00 93.94 96 PRO A C 1
ATOM 796 O O . PRO A 1 96 ? 7.366 7.490 -9.421 1.00 93.94 96 PRO A O 1
ATOM 799 N N . PRO A 1 97 ? 8.224 9.043 -10.799 1.00 93.31 97 PRO A N 1
ATOM 800 C CA . PRO A 1 97 ? 7.535 10.175 -10.163 1.00 93.31 97 PRO A CA 1
ATOM 801 C C . PRO A 1 97 ? 6.031 9.979 -9.927 1.00 93.31 97 PRO A C 1
ATOM 803 O O . PRO A 1 97 ? 5.510 10.364 -8.882 1.00 93.31 97 PRO A O 1
ATOM 806 N N . HIS A 1 98 ? 5.323 9.348 -10.867 1.00 93.88 98 HIS A N 1
ATOM 807 C CA . HIS A 1 98 ? 3.891 9.077 -10.713 1.00 93.88 98 HIS A 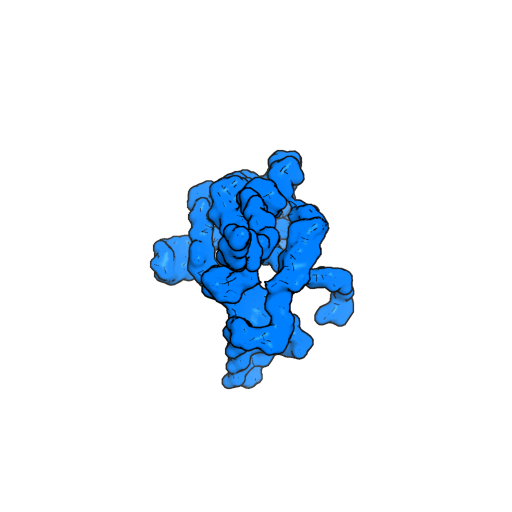CA 1
ATOM 808 C C . HIS A 1 98 ? 3.610 8.069 -9.586 1.00 93.88 98 HIS A C 1
ATOM 810 O O . HIS A 1 98 ? 2.679 8.247 -8.800 1.00 93.88 98 HIS A O 1
ATOM 816 N N . ILE A 1 99 ? 4.469 7.056 -9.443 1.00 95.81 99 ILE A N 1
ATOM 817 C CA . ILE A 1 99 ? 4.391 6.075 -8.358 1.00 95.81 99 ILE A CA 1
ATOM 818 C C . ILE A 1 99 ? 4.733 6.739 -7.018 1.00 95.81 99 ILE A C 1
ATOM 820 O O . ILE A 1 99 ? 4.046 6.487 -6.030 1.00 95.81 99 ILE A O 1
ATOM 824 N N . GLN A 1 100 ? 5.713 7.653 -6.975 1.00 95.50 100 GLN A N 1
ATOM 825 C CA . GLN A 1 100 ? 5.996 8.439 -5.765 1.00 95.50 100 GLN A CA 1
ATOM 826 C C . GLN A 1 100 ? 4.759 9.207 -5.287 1.00 95.50 100 GLN A C 1
ATOM 828 O O . GLN A 1 100 ? 4.406 9.169 -4.108 1.00 95.50 100 GLN A O 1
ATOM 833 N N . GLN A 1 101 ? 4.077 9.903 -6.200 1.00 95.19 101 GLN A N 1
ATOM 834 C CA . GLN A 1 101 ? 2.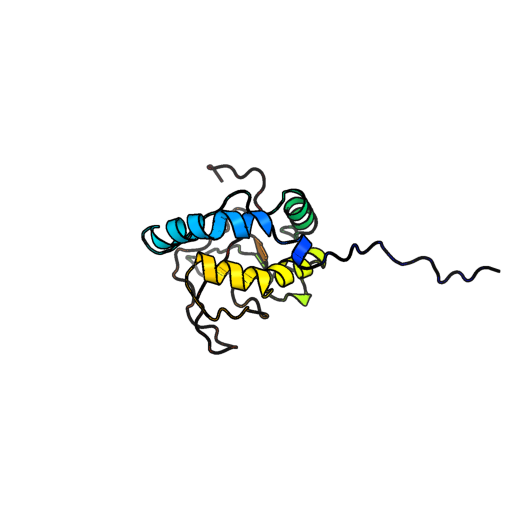862 10.658 -5.886 1.00 95.19 101 GLN A CA 1
ATOM 835 C C . GLN A 1 101 ? 1.741 9.747 -5.372 1.00 95.19 101 GLN A C 1
ATOM 837 O O . GLN A 1 101 ? 1.088 10.077 -4.381 1.00 95.19 101 GLN A O 1
ATOM 842 N N . PHE A 1 102 ? 1.562 8.581 -5.994 1.00 96.44 102 PHE A N 1
ATOM 843 C CA . PHE A 1 102 ? 0.580 7.593 -5.565 1.00 96.44 102 PHE A CA 1
ATOM 844 C C . PHE A 1 102 ? 0.875 7.042 -4.163 1.00 96.44 102 PHE A C 1
ATOM 846 O O . PHE A 1 102 ? -0.002 7.060 -3.300 1.00 96.44 102 PHE A O 1
ATOM 853 N N . ILE A 1 103 ? 2.118 6.640 -3.881 1.00 96.25 103 ILE A N 1
ATOM 854 C CA . ILE A 1 103 ? 2.528 6.171 -2.547 1.00 96.25 103 ILE A CA 1
ATOM 855 C C . ILE A 1 103 ? 2.344 7.272 -1.495 1.00 96.25 103 ILE A C 1
ATOM 857 O O . ILE A 1 103 ? 1.876 7.002 -0.387 1.00 96.25 103 ILE A O 1
ATOM 861 N N . ASN A 1 104 ? 2.632 8.530 -1.833 1.00 95.75 104 ASN A N 1
ATOM 862 C CA . ASN A 1 104 ? 2.349 9.665 -0.953 1.00 95.75 104 ASN A CA 1
ATOM 863 C C . ASN A 1 104 ? 0.842 9.852 -0.703 1.00 95.75 104 ASN A C 1
ATOM 865 O O . ASN A 1 104 ? 0.443 10.214 0.404 1.00 95.75 104 ASN A O 1
ATOM 869 N N . ALA A 1 105 ? -0.013 9.575 -1.693 1.00 96.50 105 ALA A N 1
ATOM 870 C CA . ALA A 1 105 ? -1.460 9.600 -1.510 1.00 96.50 105 ALA A CA 1
ATOM 871 C C . ALA A 1 105 ? -1.942 8.480 -0.571 1.00 96.50 105 ALA A C 1
ATOM 873 O O . ALA A 1 105 ? -2.774 8.748 0.302 1.00 96.50 105 ALA A O 1
ATOM 874 N N . LEU A 1 106 ? -1.375 7.272 -0.669 1.00 96.81 106 LEU A N 1
ATOM 875 C CA . LEU A 1 106 ? -1.644 6.173 0.271 1.00 96.81 106 LEU A CA 1
ATOM 876 C C . LEU A 1 106 ? -1.153 6.482 1.693 1.00 96.81 106 LEU A C 1
ATOM 878 O O . LEU A 1 106 ? -1.796 6.112 2.667 1.00 96.81 106 LEU A O 1
ATOM 882 N N . ASN A 1 107 ? -0.061 7.228 1.840 1.00 96.00 107 ASN A N 1
ATOM 883 C CA . ASN A 1 107 ? 0.433 7.669 3.149 1.00 96.00 107 ASN A CA 1
ATOM 884 C C . ASN A 1 107 ? -0.253 8.947 3.671 1.00 96.00 107 ASN A C 1
ATOM 886 O O . ASN A 1 107 ? 0.101 9.467 4.731 1.00 96.00 107 ASN A O 1
ATOM 890 N N . SER A 1 108 ? -1.234 9.484 2.942 1.00 96.56 108 SER A N 1
ATOM 891 C CA . SER A 1 108 ? -1.909 10.724 3.318 1.00 96.56 108 SER A CA 1
ATOM 892 C C . SER A 1 108 ? -2.925 10.523 4.444 1.00 96.56 108 SER A C 1
ATOM 894 O O . SER A 1 108 ? -3.549 9.470 4.580 1.00 96.56 108 SER A O 1
ATOM 896 N N . ARG A 1 109 ? -3.207 11.600 5.189 1.00 96.06 109 ARG A N 1
ATOM 897 C CA . ARG A 1 109 ? -4.269 11.629 6.213 1.00 96.06 109 ARG A CA 1
ATOM 898 C C . ARG A 1 109 ? -5.625 11.132 5.695 1.00 96.06 109 ARG A C 1
ATOM 900 O O . ARG A 1 109 ? -6.380 10.538 6.458 1.00 96.06 109 ARG A O 1
ATOM 907 N N . LEU A 1 110 ? -5.960 11.407 4.431 1.00 97.00 110 LEU A N 1
ATOM 908 C CA . LEU A 1 110 ? -7.239 10.993 3.847 1.00 97.00 110 LEU A CA 1
ATOM 909 C C . LEU A 1 110 ? -7.347 9.471 3.765 1.00 97.00 110 LEU A C 1
ATOM 911 O O . LEU A 1 110 ? -8.387 8.913 4.117 1.00 97.00 110 LEU A O 1
ATOM 915 N N . PHE A 1 111 ? -6.276 8.817 3.321 1.00 97.94 111 PHE A N 1
ATOM 916 C CA . PHE A 1 111 ? -6.247 7.370 3.191 1.00 97.94 111 PHE A CA 1
ATOM 917 C C . PHE A 1 111 ? -6.104 6.682 4.548 1.00 97.94 111 PHE A C 1
ATOM 919 O O . PHE A 1 111 ? -6.870 5.768 4.840 1.00 97.94 111 PHE A O 1
ATOM 926 N N . LEU A 1 112 ? -5.230 7.187 5.427 1.00 98.00 112 LEU A N 1
ATOM 927 C CA . LEU A 1 112 ? -5.103 6.675 6.795 1.00 98.00 112 LEU A CA 1
ATOM 928 C C . LEU A 1 112 ? -6.435 6.748 7.538 1.00 98.00 112 LEU A C 1
ATOM 930 O O . LEU A 1 112 ? -6.897 5.733 8.038 1.00 98.00 112 LEU A O 1
ATOM 934 N N . GLY A 1 113 ? -7.127 7.890 7.509 1.00 97.81 113 GLY A N 1
ATOM 935 C CA . GLY A 1 113 ? -8.434 8.014 8.157 1.00 97.81 113 GLY A CA 1
ATOM 936 C C . GLY A 1 113 ? -9.502 7.083 7.570 1.00 97.81 113 GLY A C 1
ATOM 937 O O . GLY A 1 113 ? -10.459 6.735 8.257 1.00 97.81 113 GLY A O 1
ATOM 938 N N . PHE A 1 114 ? -9.380 6.672 6.304 1.00 98.25 114 PHE A N 1
ATOM 939 C CA . PHE A 1 114 ? -10.219 5.612 5.741 1.00 98.25 114 PHE A CA 1
ATOM 940 C C . PHE A 1 114 ? -9.839 4.232 6.286 1.00 98.25 114 PHE A C 1
ATOM 942 O O . PHE A 1 114 ? -10.737 3.500 6.694 1.00 98.25 114 PHE A O 1
ATOM 949 N N . LEU A 1 115 ? -8.546 3.903 6.353 1.00 98.31 115 LEU A N 1
ATOM 950 C CA . LEU A 1 115 ? -8.073 2.653 6.950 1.00 98.31 115 LEU A CA 1
ATOM 951 C C . LEU A 1 115 ? -8.466 2.540 8.425 1.00 98.31 115 LEU A C 1
ATOM 953 O O . LEU A 1 115 ? -8.881 1.468 8.848 1.00 98.31 115 LEU A O 1
ATOM 957 N N . GLU A 1 116 ? -8.412 3.628 9.195 1.00 98.25 116 GLU A N 1
ATOM 958 C CA . GLU A 1 116 ? -8.870 3.645 10.590 1.00 98.25 116 GLU A CA 1
ATOM 959 C C . GLU A 1 116 ? -10.361 3.291 10.683 1.00 98.25 116 GLU A C 1
ATOM 961 O O . GLU A 1 116 ? -10.745 2.426 11.466 1.00 98.25 116 GLU A O 1
ATOM 966 N N . ARG A 1 117 ? -11.210 3.884 9.828 1.00 97.94 117 ARG A N 1
ATOM 967 C CA . ARG A 1 117 ? -12.648 3.555 9.782 1.00 97.94 117 ARG A CA 1
ATOM 968 C C . ARG A 1 117 ? -12.919 2.124 9.327 1.00 97.94 117 ARG A C 1
ATOM 970 O O . ARG A 1 117 ? -13.840 1.500 9.842 1.00 97.94 117 ARG A O 1
ATOM 977 N N . LEU A 1 118 ? -12.159 1.631 8.351 1.00 98.31 118 LEU A N 1
ATOM 978 C CA . LEU A 1 118 ? -12.315 0.281 7.814 1.00 98.31 118 LEU A CA 1
ATOM 979 C C . LEU A 1 118 ? -11.880 -0.766 8.842 1.00 98.31 118 LEU A C 1
ATOM 981 O O . LEU A 1 118 ? -12.561 -1.760 9.051 1.00 98.31 118 LEU A O 1
ATOM 985 N N . THR A 1 119 ? -10.743 -0.555 9.493 1.00 97.88 119 THR A N 1
ATOM 986 C CA . THR A 1 119 ? -10.116 -1.581 10.339 1.00 97.88 119 THR A CA 1
ATOM 987 C C . THR A 1 119 ? -10.495 -1.461 11.812 1.00 97.88 119 THR A C 1
ATOM 989 O O . THR A 1 119 ? -10.353 -2.427 12.559 1.00 97.88 119 THR A O 1
ATOM 992 N N . GLY A 1 120 ? -10.964 -0.286 12.246 1.00 97.31 120 GLY A N 1
ATOM 993 C CA . GLY A 1 120 ? -11.187 0.049 13.653 1.00 97.31 120 GLY A CA 1
ATOM 994 C C . GLY A 1 120 ? -9.899 0.308 14.444 1.00 97.31 120 GLY A C 1
ATOM 995 O O . GLY A 1 120 ? -9.956 0.429 15.665 1.00 97.31 120 GLY A O 1
ATOM 996 N N . ILE A 1 121 ? -8.738 0.364 13.783 1.00 97.31 121 ILE A N 1
ATOM 997 C CA . ILE A 1 121 ? -7.457 0.681 14.419 1.00 97.31 121 ILE A CA 1
ATOM 998 C C . ILE A 1 121 ? -7.270 2.193 14.380 1.00 97.31 121 ILE A C 1
ATOM 1000 O O . ILE A 1 121 ? -7.137 2.762 13.305 1.00 97.31 121 ILE A O 1
ATOM 1004 N N . GLU A 1 122 ? -7.244 2.833 15.543 1.00 96.81 122 GLU A N 1
ATOM 1005 C CA . GLU A 1 122 ? -7.063 4.281 15.662 1.00 96.81 122 GLU A CA 1
ATOM 1006 C C . GLU A 1 122 ? -5.584 4.673 15.777 1.00 96.81 122 GLU A C 1
ATOM 1008 O O . GLU A 1 122 ? -4.757 3.911 16.284 1.00 96.81 122 GLU A O 1
ATOM 1013 N N . GLY A 1 123 ? -5.258 5.896 15.355 1.00 96.44 123 GLY A N 1
ATOM 1014 C CA . GLY A 1 123 ? -3.927 6.478 15.502 1.00 96.44 123 GLY A CA 1
ATOM 1015 C C . GLY A 1 123 ? -2.912 5.909 14.516 1.00 96.44 123 GLY A C 1
ATOM 1016 O O . GLY A 1 123 ? -1.737 5.774 14.862 1.00 96.44 123 GLY A O 1
ATOM 1017 N N . LEU A 1 124 ? -3.347 5.550 13.305 1.00 97.31 124 LEU A N 1
ATOM 1018 C CA . LEU A 1 124 ? -2.447 5.018 12.286 1.00 97.31 124 LEU A CA 1
ATOM 1019 C C . LEU A 1 124 ? -1.445 6.087 11.841 1.00 97.31 124 LEU A C 1
ATOM 1021 O O . LEU A 1 124 ? -1.803 7.202 11.460 1.00 97.31 124 LEU A O 1
ATOM 1025 N N . ILE A 1 125 ? -0.169 5.709 11.853 1.00 96.12 125 ILE A N 1
ATOM 1026 C CA . ILE A 1 125 ? 0.948 6.531 11.390 1.00 96.12 125 ILE A CA 1
ATOM 1027 C C . ILE A 1 125 ? 1.479 5.886 10.102 1.00 96.12 125 ILE A C 1
ATOM 1029 O O . ILE A 1 125 ? 1.674 4.667 10.089 1.00 96.12 125 ILE A O 1
ATOM 1033 N N . PRO A 1 126 ? 1.701 6.661 9.023 1.00 95.56 126 PRO A N 1
ATOM 1034 C CA . PRO A 1 126 ? 2.254 6.116 7.792 1.00 95.56 126 PRO A CA 1
ATOM 1035 C C . PRO A 1 126 ? 3.712 5.696 7.998 1.00 95.56 126 PRO A C 1
ATOM 1037 O O . PRO A 1 126 ? 4.411 6.252 8.848 1.00 95.56 126 PRO A O 1
ATOM 1040 N N . ASP A 1 127 ? 4.191 4.760 7.181 1.00 94.38 127 ASP A N 1
ATOM 1041 C CA . ASP A 1 127 ? 5.609 4.405 7.130 1.00 94.38 127 ASP A CA 1
ATOM 1042 C C . ASP A 1 127 ? 6.294 5.141 5.962 1.00 94.38 127 ASP A C 1
ATOM 1044 O O . ASP A 1 127 ? 6.210 4.687 4.818 1.00 94.38 127 ASP A O 1
ATOM 1048 N N . PRO A 1 128 ? 7.000 6.261 6.216 1.00 91.75 128 PRO A N 1
ATOM 1049 C CA . PRO A 1 128 ? 7.707 6.993 5.168 1.00 91.75 128 PRO A CA 1
ATOM 1050 C C . PRO A 1 128 ? 8.980 6.283 4.681 1.00 91.75 128 PRO A C 1
ATOM 1052 O O . PRO A 1 128 ? 9.598 6.752 3.732 1.00 91.75 128 PRO A O 1
ATOM 1055 N N . TYR A 1 129 ? 9.410 5.203 5.341 1.00 93.06 129 TYR A N 1
ATOM 1056 C CA . TYR A 1 129 ? 10.607 4.437 4.987 1.00 93.06 129 TYR A CA 1
ATOM 1057 C C . TYR A 1 129 ? 10.292 3.161 4.211 1.00 93.06 129 TYR A C 1
ATOM 1059 O O . TYR A 1 129 ? 11.232 2.474 3.823 1.00 93.06 129 TYR A O 1
ATOM 1067 N N . LEU A 1 130 ? 9.004 2.835 4.040 1.00 93.44 130 LEU A N 1
ATOM 1068 C CA . LEU A 1 130 ? 8.525 1.637 3.351 1.00 93.44 130 LEU A CA 1
ATOM 1069 C C . LEU A 1 130 ? 9.259 0.367 3.820 1.00 93.44 130 LEU A C 1
ATOM 1071 O O . LEU A 1 130 ? 9.597 -0.501 3.017 1.00 93.44 130 LEU A O 1
ATOM 1075 N N . LEU A 1 131 ? 9.516 0.240 5.126 1.00 89.31 131 LEU A N 1
ATOM 1076 C CA . LEU A 1 131 ? 10.294 -0.863 5.679 1.00 89.31 131 LEU A CA 1
ATOM 1077 C C . LEU A 1 131 ? 9.536 -2.183 5.474 1.00 89.31 131 LEU A C 1
ATOM 1079 O O . LEU A 1 131 ? 8.486 -2.411 6.079 1.00 89.31 131 LEU A O 1
ATOM 1083 N N . GLY A 1 132 ? 10.077 -3.057 4.621 1.00 85.25 132 GLY A N 1
ATOM 1084 C CA . GLY A 1 132 ? 9.407 -4.295 4.196 1.00 85.25 132 GLY A CA 1
ATOM 1085 C C . GLY A 1 132 ? 8.244 -4.078 3.215 1.00 85.25 132 GLY A C 1
ATOM 1086 O O . GLY A 1 132 ? 7.543 -5.031 2.883 1.00 85.25 132 GLY A O 1
ATOM 1087 N N . GLY A 1 133 ? 8.028 -2.839 2.768 1.00 91.06 133 GLY A N 1
ATOM 1088 C CA . GLY A 1 133 ? 7.043 -2.439 1.768 1.00 91.06 133 GLY A CA 1
ATOM 1089 C C . GLY A 1 133 ? 7.703 -2.001 0.458 1.00 91.06 133 GLY A C 1
ATOM 1090 O O . GLY A 1 133 ? 8.774 -2.480 0.101 1.00 91.06 133 GLY A O 1
ATOM 1091 N N . GLY A 1 134 ? 7.042 -1.084 -0.253 1.00 94.19 134 GLY A N 1
ATOM 1092 C CA . GLY A 1 134 ? 7.526 -0.546 -1.523 1.00 94.19 134 GLY A CA 1
ATOM 1093 C C . GLY A 1 134 ? 7.086 -1.358 -2.742 1.00 94.19 134 GLY A C 1
ATOM 1094 O O . GLY A 1 134 ? 6.048 -2.023 -2.713 1.00 94.19 134 GLY A O 1
ATOM 1095 N N . LEU A 1 135 ? 7.839 -1.245 -3.837 1.00 95.56 135 LEU A N 1
ATOM 1096 C CA . LEU A 1 135 ? 7.558 -1.963 -5.079 1.00 95.56 135 LEU A CA 1
ATOM 1097 C C . LEU A 1 135 ? 8.146 -3.366 -5.009 1.00 95.56 135 LEU A C 1
ATOM 1099 O O . LEU A 1 135 ? 9.255 -3.572 -4.515 1.00 95.56 135 LEU A O 1
ATOM 1103 N N . HIS A 1 136 ? 7.392 -4.326 -5.527 1.00 93.69 136 HIS A N 1
ATOM 1104 C CA . HIS A 1 136 ? 7.734 -5.732 -5.477 1.00 93.69 136 HIS A CA 1
ATOM 1105 C C . HIS A 1 136 ? 7.357 -6.417 -6.785 1.00 93.69 136 HIS A C 1
ATOM 1107 O O . HIS A 1 136 ? 6.256 -6.227 -7.296 1.00 93.69 136 HIS A O 1
ATOM 1113 N N . MET A 1 137 ? 8.245 -7.276 -7.277 1.00 92.19 137 MET A N 1
ATOM 1114 C CA . MET A 1 137 ? 7.969 -8.170 -8.397 1.00 92.19 137 MET A CA 1
ATOM 1115 C C . MET A 1 137 ? 8.526 -9.560 -8.092 1.00 92.19 137 MET A C 1
ATOM 1117 O O . MET A 1 137 ? 9.653 -9.700 -7.612 1.00 92.19 137 MET A O 1
ATOM 1121 N N . ILE A 1 138 ? 7.724 -10.586 -8.370 1.00 90.12 138 ILE A N 1
ATOM 1122 C CA . ILE A 1 138 ? 8.125 -11.990 -8.278 1.00 90.12 138 ILE A CA 1
ATOM 1123 C C . ILE A 1 138 ? 8.127 -12.545 -9.710 1.00 90.12 138 ILE A C 1
ATOM 1125 O O . ILE A 1 138 ? 7.050 -12.819 -10.242 1.00 90.12 138 ILE A O 1
ATOM 1129 N N . PRO A 1 139 ? 9.293 -12.638 -10.378 1.00 88.38 139 PRO A N 1
ATOM 1130 C CA . PRO A 1 139 ? 9.406 -13.271 -11.688 1.00 88.38 139 PRO A CA 1
ATOM 1131 C C . PRO A 1 139 ? 9.109 -14.774 -11.639 1.00 88.38 139 PRO A C 1
ATOM 1133 O O . PRO A 1 139 ? 9.014 -15.395 -10.578 1.00 88.38 139 PRO A O 1
ATOM 1136 N N . ARG A 1 140 ? 8.994 -15.380 -12.824 1.00 86.25 140 ARG A N 1
ATOM 1137 C CA . ARG A 1 140 ? 8.760 -16.819 -12.978 1.00 86.25 140 ARG A CA 1
ATOM 1138 C C . ARG A 1 140 ? 9.843 -17.631 -12.262 1.00 86.25 140 ARG A C 1
ATOM 1140 O O . ARG A 1 140 ? 11.015 -17.519 -12.593 1.00 86.25 140 ARG A O 1
ATOM 1147 N N . GLY A 1 141 ? 9.421 -18.522 -11.366 1.00 83.62 141 GLY A N 1
ATOM 1148 C CA . GLY A 1 141 ? 10.321 -19.336 -10.539 1.00 83.62 141 GLY A CA 1
ATOM 1149 C C . GLY A 1 141 ? 10.628 -18.709 -9.178 1.00 83.62 141 GLY A C 1
ATOM 1150 O O . GLY A 1 141 ? 11.098 -19.409 -8.285 1.00 83.62 141 GLY A O 1
ATOM 1151 N N . GLY A 1 142 ? 10.295 -17.432 -8.982 1.00 84.25 142 GLY A N 1
ATOM 1152 C CA . GLY A 1 142 ? 10.297 -16.796 -7.676 1.00 84.25 142 GLY A CA 1
ATOM 1153 C C . GLY A 1 142 ? 9.148 -17.274 -6.796 1.00 84.25 142 GLY A C 1
ATOM 1154 O O . GLY A 1 142 ? 8.082 -17.669 -7.268 1.00 84.25 142 GLY A O 1
ATOM 1155 N N . ARG A 1 143 ? 9.368 -17.224 -5.485 1.00 80.88 143 ARG A N 1
ATOM 1156 C CA . ARG A 1 143 ? 8.353 -17.518 -4.473 1.00 80.88 143 ARG A CA 1
ATOM 1157 C C . ARG A 1 143 ? 8.602 -16.699 -3.221 1.00 80.88 143 ARG A C 1
ATOM 1159 O O . ARG A 1 143 ? 9.731 -16.294 -2.963 1.00 80.88 143 ARG A O 1
ATOM 1166 N N . LEU A 1 144 ? 7.548 -16.516 -2.436 1.00 80.25 144 LEU A N 1
ATOM 1167 C CA . LEU A 1 144 ? 7.618 -16.002 -1.076 1.00 80.25 144 LEU A CA 1
ATOM 1168 C C . LEU A 1 144 ? 7.104 -17.093 -0.141 1.00 80.25 144 LEU A C 1
ATOM 1170 O O . LEU A 1 144 ? 5.982 -17.573 -0.310 1.00 80.25 144 LEU A O 1
ATOM 1174 N N . ALA A 1 145 ? 7.930 -17.528 0.807 1.00 79.19 145 ALA A N 1
ATOM 1175 C CA . ALA A 1 145 ? 7.539 -18.587 1.729 1.00 79.19 145 ALA A CA 1
ATOM 1176 C C . ALA A 1 145 ? 6.386 -18.159 2.653 1.00 79.19 145 ALA A C 1
ATOM 1178 O O . ALA A 1 145 ? 6.202 -16.973 2.926 1.00 79.19 145 ALA A O 1
ATOM 1179 N N . ILE A 1 146 ? 5.636 -19.127 3.190 1.00 84.06 146 ILE A N 1
ATOM 1180 C CA . ILE A 1 146 ? 4.652 -18.859 4.249 1.00 84.06 146 ILE A CA 1
ATOM 1181 C C . ILE A 1 146 ? 5.389 -18.290 5.465 1.00 84.06 146 ILE A C 1
ATOM 1183 O O . ILE A 1 146 ? 6.313 -18.914 5.986 1.00 84.06 146 ILE A O 1
ATOM 1187 N N . HIS A 1 147 ? 4.961 -17.121 5.930 1.00 84.38 147 HIS A N 1
ATOM 1188 C CA . HIS A 1 147 ? 5.528 -16.452 7.094 1.00 84.38 147 HIS A CA 1
ATOM 1189 C C . HIS A 1 147 ? 4.463 -15.615 7.809 1.00 84.38 147 HIS A C 1
ATOM 1191 O O . HIS A 1 147 ? 3.442 -15.249 7.228 1.00 84.38 147 HIS A O 1
ATOM 1197 N N . ALA A 1 148 ? 4.721 -15.302 9.078 1.00 84.56 148 ALA A N 1
ATOM 1198 C CA . ALA A 1 148 ? 4.076 -14.182 9.749 1.00 84.56 148 ALA A CA 1
ATOM 1199 C C . ALA A 1 148 ? 4.939 -12.939 9.516 1.00 84.56 148 ALA A C 1
ATOM 1201 O O . ALA A 1 148 ? 6.162 -13.010 9.662 1.00 84.56 148 ALA A O 1
ATOM 1202 N N . ASP A 1 149 ? 4.321 -11.824 9.136 1.00 84.12 149 ASP A N 1
ATOM 1203 C CA . ASP A 1 149 ? 5.066 -10.587 8.907 1.00 84.12 149 ASP A CA 1
ATOM 1204 C C . ASP A 1 149 ? 5.611 -10.010 10.225 1.00 84.12 149 ASP A C 1
ATOM 1206 O O . ASP A 1 149 ? 5.139 -10.314 11.327 1.00 84.12 149 ASP A O 1
ATOM 1210 N N . PHE A 1 150 ? 6.633 -9.168 10.118 1.00 86.44 150 PHE A N 1
ATOM 1211 C CA . PHE A 1 150 ? 7.256 -8.530 11.266 1.00 86.44 150 PHE A CA 1
ATOM 1212 C C . PHE A 1 150 ? 6.274 -7.564 11.938 1.00 86.44 150 PHE A C 1
ATOM 1214 O O . PHE A 1 150 ? 5.636 -6.739 11.288 1.00 86.44 150 PHE A O 1
ATOM 1221 N N . ASN A 1 151 ? 6.207 -7.607 13.266 1.00 90.81 151 ASN A N 1
ATOM 1222 C CA . ASN A 1 151 ? 5.295 -6.783 14.062 1.00 90.81 151 ASN A CA 1
ATOM 1223 C C . ASN A 1 151 ? 5.932 -5.495 14.608 1.00 90.81 151 ASN A C 1
ATOM 1225 O O . ASN A 1 151 ? 5.216 -4.665 15.154 1.00 90.81 151 ASN A O 1
ATOM 1229 N N . ILE A 1 152 ? 7.248 -5.296 14.461 1.00 93.19 152 ILE A N 1
ATOM 1230 C CA . ILE A 1 152 ? 7.964 -4.121 14.986 1.00 93.19 152 ILE A CA 1
ATOM 1231 C C . ILE A 1 152 ? 8.670 -3.373 13.855 1.00 93.19 152 ILE A C 1
ATOM 1233 O O . ILE A 1 152 ? 9.561 -3.899 13.185 1.00 93.19 152 ILE A O 1
ATOM 1237 N N . HIS A 1 153 ? 8.354 -2.089 13.712 1.00 93.19 153 HIS A N 1
ATOM 1238 C CA . HIS A 1 153 ? 9.088 -1.167 12.860 1.00 93.19 153 HIS A CA 1
ATOM 1239 C C . HIS A 1 153 ? 10.367 -0.695 13.571 1.00 93.19 153 HIS A C 1
ATOM 1241 O O . HIS A 1 153 ? 10.376 0.321 14.263 1.00 93.19 153 HIS A O 1
ATOM 1247 N N . LYS A 1 154 ? 11.496 -1.380 13.355 1.00 90.94 154 LYS A N 1
ATOM 1248 C CA . LYS A 1 154 ? 12.758 -1.164 14.105 1.00 90.94 154 LYS A CA 1
ATOM 1249 C C . LYS A 1 154 ? 13.248 0.292 14.166 1.00 90.94 154 LYS A C 1
ATOM 1251 O O . LYS A 1 154 ? 13.720 0.725 15.213 1.00 90.94 154 LYS A O 1
ATOM 1256 N N . LYS A 1 155 ? 13.131 1.051 13.066 1.00 92.12 155 LYS A N 1
ATOM 1257 C CA . LYS A 1 155 ? 13.581 2.457 13.003 1.00 92.12 155 LYS A CA 1
ATOM 1258 C C . LYS A 1 155 ? 12.701 3.411 13.820 1.00 92.12 155 LYS A C 1
ATOM 1260 O O . LYS A 1 155 ? 13.230 4.192 14.600 1.00 92.12 155 LYS A O 1
ATOM 1265 N N . LEU A 1 156 ? 11.381 3.331 13.650 1.00 93.62 156 LEU A N 1
ATOM 1266 C CA . LEU A 1 156 ? 10.405 4.163 14.361 1.00 93.62 156 LEU A CA 1
ATOM 1267 C C . LEU A 1 156 ? 10.095 3.660 15.779 1.00 93.62 156 LEU A C 1
ATOM 1269 O O . LEU A 1 156 ? 9.567 4.419 16.582 1.00 93.62 156 LEU A O 1
ATOM 1273 N N . ARG A 1 157 ? 10.449 2.406 16.094 1.00 94.94 157 ARG A N 1
ATOM 1274 C CA . ARG A 1 157 ? 10.121 1.712 17.352 1.00 94.94 157 ARG A CA 1
ATOM 1275 C C . ARG A 1 157 ? 8.614 1.689 17.631 1.00 94.94 157 ARG A C 1
ATOM 1277 O O . ARG A 1 157 ? 8.184 1.890 18.761 1.00 94.94 157 ARG A O 1
ATOM 1284 N N . LEU A 1 158 ? 7.838 1.445 16.578 1.00 94.88 158 LEU A N 1
ATOM 1285 C CA . LEU A 1 158 ? 6.382 1.323 16.613 1.00 94.88 158 LEU A CA 1
ATOM 1286 C C . LEU A 1 158 ? 5.958 -0.096 16.246 1.00 94.88 158 LEU A C 1
ATOM 1288 O O . LEU A 1 158 ? 6.696 -0.808 15.558 1.00 94.88 158 LEU A O 1
ATOM 1292 N N . ASP A 1 159 ? 4.746 -0.466 16.640 1.00 95.31 159 ASP A N 1
ATOM 1293 C CA . ASP A 1 159 ? 4.117 -1.698 16.178 1.00 95.31 159 ASP A CA 1
ATOM 1294 C C . ASP A 1 159 ? 3.616 -1.530 14.740 1.00 95.31 159 ASP A C 1
ATOM 1296 O O . ASP A 1 159 ? 2.944 -0.551 14.405 1.00 95.31 159 ASP A O 1
ATOM 1300 N N . ARG A 1 160 ? 3.896 -2.514 13.885 1.00 95.12 160 ARG A N 1
ATOM 1301 C CA . ARG A 1 160 ? 3.270 -2.628 12.565 1.00 95.12 160 ARG A CA 1
ATOM 1302 C C . ARG A 1 160 ? 1.855 -3.160 12.755 1.00 95.12 160 ARG A C 1
ATOM 1304 O O . ARG A 1 160 ? 1.663 -4.275 13.231 1.00 95.12 160 ARG A O 1
ATOM 1311 N N . ARG A 1 161 ? 0.865 -2.325 12.435 1.00 95.19 161 ARG A N 1
ATOM 1312 C CA . ARG A 1 161 ? -0.554 -2.609 12.707 1.00 95.19 161 ARG A CA 1
ATOM 1313 C C . ARG A 1 161 ? -1.312 -3.164 11.509 1.00 95.19 161 ARG A C 1
ATOM 1315 O O . ARG A 1 161 ? -2.259 -3.912 11.714 1.00 95.19 161 ARG A O 1
ATOM 1322 N N . LEU A 1 162 ? -0.921 -2.779 10.295 1.00 95.19 162 LEU A N 1
ATOM 1323 C CA . LEU A 1 162 ? -1.608 -3.129 9.056 1.00 95.19 162 LEU A CA 1
ATOM 1324 C C . LEU A 1 162 ? -0.604 -3.407 7.945 1.00 95.19 162 LEU A C 1
ATOM 1326 O O . LEU A 1 162 ? 0.380 -2.682 7.805 1.00 95.19 162 LEU A O 1
ATOM 1330 N N . ASN A 1 163 ? -0.929 -4.404 7.125 1.00 94.75 163 ASN A N 1
ATOM 1331 C CA . ASN A 1 163 ? -0.287 -4.651 5.845 1.00 94.75 163 ASN A CA 1
ATOM 1332 C C . ASN A 1 163 ? -1.263 -4.319 4.727 1.00 94.75 163 ASN A C 1
ATOM 1334 O O . ASN A 1 163 ? -2.399 -4.791 4.726 1.00 94.75 163 ASN A O 1
ATOM 1338 N N . LEU A 1 164 ? -0.802 -3.515 3.776 1.00 95.75 164 LEU A N 1
ATOM 1339 C CA . LEU A 1 164 ? -1.542 -3.178 2.574 1.00 95.75 164 LEU A CA 1
ATOM 1340 C C . LEU A 1 164 ? -0.782 -3.711 1.371 1.00 95.75 164 LEU A C 1
ATOM 1342 O O . LEU A 1 164 ? 0.387 -3.381 1.178 1.00 95.75 164 LEU A O 1
ATOM 1346 N N . LEU A 1 165 ? -1.467 -4.512 0.562 1.00 96.06 165 LEU A N 1
ATOM 1347 C CA . LEU A 1 165 ? -0.952 -5.043 -0.690 1.00 96.06 165 LEU A CA 1
ATOM 1348 C C . LEU A 1 165 ? -1.837 -4.534 -1.824 1.00 96.06 165 LEU A C 1
ATOM 1350 O O . LEU A 1 165 ? -3.061 -4.628 -1.748 1.00 96.06 165 LEU A O 1
ATOM 1354 N N . LEU A 1 166 ? -1.206 -3.985 -2.858 1.00 96.38 166 LEU A N 1
ATOM 1355 C CA . LEU A 1 166 ? -1.857 -3.626 -4.110 1.00 96.38 166 LEU A CA 1
ATOM 1356 C C . LEU A 1 166 ? -1.261 -4.494 -5.212 1.00 96.38 166 LEU A C 1
ATOM 1358 O O . LEU A 1 166 ? -0.072 -4.389 -5.512 1.00 96.38 166 LEU A O 1
ATOM 1362 N N . TYR A 1 167 ? -2.099 -5.335 -5.804 1.00 95.12 167 TYR A N 1
ATOM 1363 C CA . TYR A 1 167 ? -1.731 -6.166 -6.939 1.00 95.12 167 TYR A CA 1
ATOM 1364 C C . TYR A 1 167 ? -2.002 -5.399 -8.235 1.00 95.12 167 TYR A C 1
ATOM 1366 O O . TYR A 1 167 ? -3.087 -4.855 -8.425 1.00 95.12 167 TYR A O 1
ATOM 1374 N N . LEU A 1 168 ? -0.999 -5.339 -9.112 1.00 94.06 168 LEU A N 1
ATOM 1375 C CA . LEU A 1 168 ? -1.063 -4.670 -10.420 1.00 94.06 168 LEU A CA 1
ATOM 1376 C C . LEU A 1 168 ? -0.965 -5.682 -11.574 1.00 94.06 168 LEU A C 1
ATOM 1378 O O . LEU A 1 168 ? -0.555 -5.352 -12.684 1.00 94.06 168 LEU A O 1
ATOM 1382 N N . ASN A 1 169 ? -1.303 -6.940 -11.291 1.00 89.31 169 ASN A N 1
ATOM 1383 C CA . ASN A 1 169 ? -1.259 -8.042 -12.237 1.00 89.31 169 ASN A CA 1
ATOM 1384 C C . ASN A 1 169 ? -2.478 -7.974 -13.166 1.00 89.31 169 ASN A C 1
ATOM 1386 O O . ASN A 1 169 ? -3.558 -8.443 -12.817 1.00 89.31 169 ASN A O 1
ATOM 1390 N N . TYR A 1 170 ? -2.304 -7.372 -14.342 1.00 80.94 170 TYR A N 1
ATOM 1391 C CA . TYR A 1 170 ? -3.351 -7.333 -15.362 1.00 80.94 170 TYR A CA 1
ATOM 1392 C C . TYR A 1 170 ? -3.563 -8.718 -15.989 1.00 80.94 170 TYR A C 1
ATOM 1394 O O . TYR A 1 170 ? -2.591 -9.445 -16.205 1.00 80.94 170 TYR A O 1
ATOM 1402 N N . ASP A 1 171 ? -4.822 -9.070 -16.269 1.00 83.62 171 ASP A N 1
ATOM 1403 C CA . ASP A 1 171 ? -5.232 -10.365 -16.834 1.00 83.62 171 ASP A CA 1
ATOM 1404 C C . ASP A 1 171 ? -4.649 -11.582 -16.094 1.00 83.62 171 ASP A C 1
ATOM 1406 O O . ASP A 1 171 ? -4.235 -12.568 -16.713 1.00 83.62 171 ASP A O 1
ATOM 1410 N N . TRP A 1 172 ? -4.595 -11.507 -14.757 1.00 86.81 172 TRP A N 1
ATOM 1411 C CA . TRP A 1 172 ? -4.140 -12.623 -13.934 1.00 86.81 172 TRP A CA 1
ATOM 1412 C C . TRP A 1 172 ? -4.954 -13.884 -14.229 1.00 86.81 172 TRP A C 1
ATOM 1414 O O . TRP A 1 172 ? -6.186 -13.848 -14.290 1.00 86.81 172 TRP A O 1
ATOM 1424 N N . LYS A 1 173 ? -4.253 -15.007 -14.386 1.00 88.19 173 LYS A N 1
ATOM 1425 C CA . LYS A 1 173 ? -4.859 -16.313 -14.623 1.00 88.19 173 LYS A CA 1
ATOM 1426 C C . LYS A 1 173 ? -4.649 -17.210 -13.420 1.00 88.19 173 LYS A C 1
ATOM 1428 O O . LYS A 1 173 ? -3.579 -17.203 -12.825 1.00 88.19 173 LYS A O 1
ATOM 1433 N N . GLU A 1 174 ? -5.666 -17.995 -13.085 1.00 87.38 174 GLU A N 1
ATOM 1434 C CA . GLU A 1 174 ? -5.638 -18.879 -11.917 1.00 87.38 174 GLU A CA 1
ATOM 1435 C C . GLU A 1 174 ? -4.532 -19.944 -12.014 1.00 87.38 174 GLU A C 1
ATOM 1437 O O . GLU A 1 174 ? -4.032 -20.405 -10.994 1.00 87.38 174 GLU A O 1
ATOM 1442 N N . GLU A 1 175 ? -4.110 -20.309 -13.230 1.00 89.56 175 GLU A N 1
ATOM 1443 C CA . GLU A 1 175 ? -3.030 -21.270 -13.464 1.00 89.56 175 GLU A CA 1
ATOM 1444 C C . GLU A 1 175 ? -1.591 -20.724 -13.327 1.00 89.5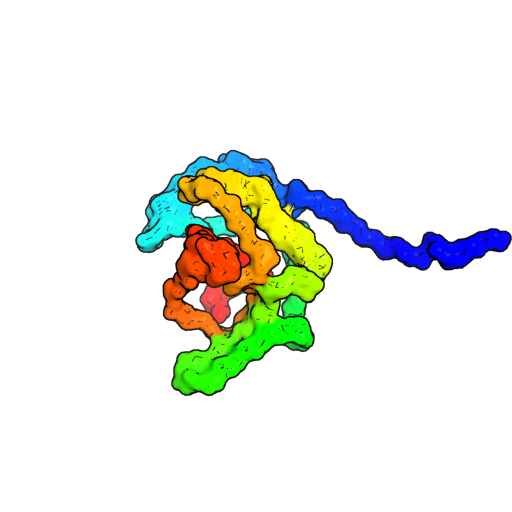6 175 GLU A C 1
ATOM 1446 O O . GLU A 1 175 ? -0.646 -21.486 -13.561 1.00 89.56 175 GLU A O 1
ATOM 1451 N N . TRP A 1 176 ? -1.403 -19.433 -13.024 1.00 83.38 176 TRP A N 1
ATOM 1452 C CA . TRP A 1 176 ? -0.084 -18.797 -12.845 1.00 83.38 176 TRP A CA 1
ATOM 1453 C C . TRP A 1 176 ? 0.381 -18.818 -11.389 1.00 83.38 176 TRP A C 1
ATOM 1455 O O . TRP A 1 176 ? 1.605 -19.009 -11.194 1.00 83.38 176 TRP A O 1
#

Organism: NCBI:txid2605638

Secondary structure (DSSP, 8-state):
---GGG----------HHHHS-HHHHHHHHHHHHHHHHH-SSSS----TT-S-HHHHHHHHHHSPPTT-TT-EEE---SSS----EEEE--GGGS-HHHHHHHHHHTSHHHHHHHHHHH---S----TT-TT-SEEE--TT------PPP-EET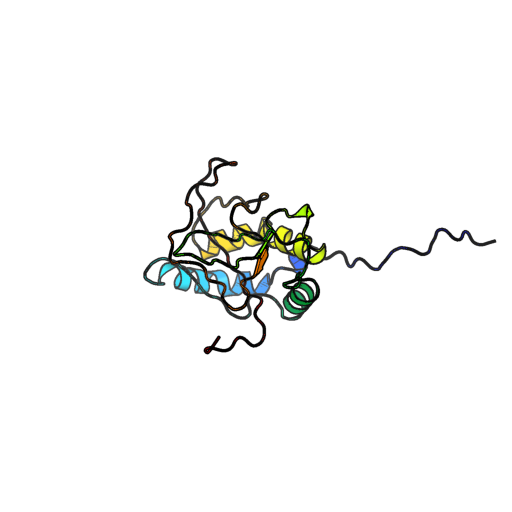TTTEE----------TT--TT-

Sequence (176 aa):
MVDPARQLVSDTEYFGIKSFLPLEKMNRQAQAWAQQYRDNWPFPHIGIDDFFDQDIISRLIACYPGEFDASWNRTFLDAGAYEEQKLGLDRLEDFPPHIQQFINALNSRLFLGFLERLTGIEGLIPDPYLLGGGLHMIPRGGRLAIHADFNIHKKLRLDRRLNLLLYLNYDWKEEW

Radius of gyration: 18.97 Å; chains: 1; bounding box: 42×63×49 Å